Protein AF-A0A358Y2J1-F1 (afdb_monomer_lite)

pLDDT: mean 89.34, std 12.43, range [38.44, 98.19]

Secondary structure (DSSP, 8-state):
---------SHHHHHHHHHHHHHT-SSHHHHHHHHHHH-SSHHHHHHHHHHHHHHHH---HHHHHHHHHHS-HHHHHHHHHHHHHH-

Structure (mmCIF, N/CA/C/O backbone):
data_AF-A0A358Y2J1-F1
#
_entry.id   AF-A0A358Y2J1-F1
#
loop_
_atom_site.group_PDB
_atom_site.id
_atom_site.type_symbol
_atom_site.label_atom_id
_atom_site.label_alt_id
_atom_site.label_comp_id
_atom_site.label_asym_id
_atom_site.label_entity_id
_atom_site.label_seq_id
_atom_site.pdbx_PDB_ins_code
_atom_site.Cartn_x
_atom_site.Cartn_y
_atom_site.Cartn_z
_atom_site.occupancy
_atom_site.B_iso_or_equiv
_atom_site.auth_seq_id
_atom_site.auth_comp_id
_atom_site.auth_asym_id
_atom_site.auth_atom_id
_atom_site.pdbx_PDB_model_num
ATOM 1 N N . MET A 1 1 ? 13.147 -12.132 -18.090 1.00 38.44 1 MET A N 1
ATOM 2 C CA . MET A 1 1 ? 14.195 -11.103 -17.921 1.00 38.44 1 MET A CA 1
ATOM 3 C C . MET A 1 1 ? 13.541 -9.890 -17.278 1.00 38.44 1 MET A C 1
ATOM 5 O O . MET A 1 1 ? 12.797 -9.199 -17.958 1.00 38.44 1 MET A O 1
ATOM 9 N N . VAL A 1 2 ? 13.705 -9.690 -15.967 1.00 46.94 2 VAL A N 1
ATOM 10 C CA . VAL A 1 2 ? 13.243 -8.451 -15.316 1.00 46.94 2 VAL A CA 1
ATOM 11 C C . VAL A 1 2 ? 14.237 -7.370 -15.739 1.00 46.94 2 VAL A C 1
ATOM 13 O O . VAL A 1 2 ? 15.421 -7.474 -15.419 1.00 46.94 2 VAL A O 1
ATOM 16 N N . LYS A 1 3 ? 13.798 -6.427 -16.581 1.00 53.47 3 LYS A N 1
ATOM 17 C CA . LYS A 1 3 ? 14.624 -5.296 -17.029 1.00 53.47 3 LYS A CA 1
ATOM 18 C C . LYS A 1 3 ? 15.134 -4.535 -15.799 1.00 53.47 3 LYS A C 1
ATOM 20 O O . LYS A 1 3 ? 14.403 -4.379 -14.829 1.00 53.47 3 LYS A O 1
ATOM 25 N N . ARG A 1 4 ? 16.384 -4.061 -15.849 1.00 52.12 4 ARG A N 1
ATOM 26 C CA . ARG A 1 4 ? 16.893 -3.079 -14.880 1.00 52.12 4 ARG A CA 1
ATOM 27 C C . ARG A 1 4 ? 16.005 -1.833 -14.939 1.00 52.12 4 ARG A C 1
ATOM 29 O O . ARG A 1 4 ? 15.739 -1.338 -16.033 1.00 52.12 4 ARG A O 1
ATOM 36 N N . ASN A 1 5 ? 15.556 -1.386 -13.768 1.00 56.12 5 ASN A N 1
ATOM 37 C CA . ASN A 1 5 ? 14.534 -0.359 -13.585 1.00 56.12 5 ASN A CA 1
ATOM 38 C C . ASN A 1 5 ? 15.057 1.014 -13.997 1.00 56.12 5 ASN A C 1
ATOM 40 O O . ASN A 1 5 ? 15.723 1.707 -13.232 1.00 56.12 5 ASN A O 1
ATOM 44 N N . HIS A 1 6 ? 14.757 1.385 -15.237 1.00 62.19 6 HIS A N 1
ATOM 45 C CA . HIS A 1 6 ? 14.662 2.786 -15.602 1.00 62.19 6 HIS A CA 1
ATOM 46 C C . HIS A 1 6 ? 13.441 3.349 -14.866 1.00 62.19 6 HIS A C 1
ATOM 48 O O . HIS A 1 6 ? 12.421 2.666 -14.791 1.00 62.19 6 HIS A O 1
ATOM 54 N N . TYR A 1 7 ? 13.547 4.546 -14.290 1.00 67.75 7 TYR A N 1
ATOM 55 C CA . TYR A 1 7 ? 12.382 5.228 -13.729 1.00 67.75 7 TYR A CA 1
ATOM 56 C C . TYR A 1 7 ? 11.361 5.431 -14.857 1.00 67.75 7 TYR A C 1
ATOM 58 O O . TYR A 1 7 ? 11.654 6.131 -15.829 1.00 67.75 7 TYR A O 1
ATOM 66 N N . ASP A 1 8 ? 10.229 4.738 -14.760 1.00 76.69 8 ASP A N 1
ATOM 67 C CA . ASP A 1 8 ? 9.161 4.691 -15.754 1.00 76.69 8 ASP A CA 1
ATOM 68 C C . ASP A 1 8 ? 7.828 4.754 -15.006 1.00 76.69 8 ASP A C 1
ATOM 70 O O . ASP A 1 8 ? 7.488 3.834 -14.267 1.00 76.69 8 ASP A O 1
ATOM 74 N N . ILE A 1 9 ? 7.127 5.875 -15.171 1.00 83.25 9 ILE A N 1
ATOM 75 C CA . ILE A 1 9 ? 5.845 6.186 -14.518 1.00 83.25 9 ILE A CA 1
ATOM 76 C C . ILE A 1 9 ? 4.641 5.744 -15.360 1.00 83.25 9 ILE A C 1
ATOM 78 O O . ILE A 1 9 ? 3.493 6.024 -15.017 1.00 83.25 9 ILE A O 1
ATOM 82 N N . SER A 1 10 ? 4.884 5.125 -16.521 1.00 90.31 10 SER A N 1
ATOM 83 C CA . SER A 1 10 ? 3.806 4.615 -17.362 1.00 90.31 10 SER A CA 1
ATOM 84 C C . SER A 1 10 ? 3.080 3.465 -16.668 1.00 90.31 10 SER A C 1
ATOM 86 O O . SER A 1 10 ? 3.639 2.745 -15.835 1.00 90.31 10 SER A O 1
ATOM 88 N N . CYS A 1 11 ? 1.822 3.246 -17.048 1.00 88.25 11 CYS A N 1
ATOM 89 C CA . CYS A 1 11 ? 1.068 2.096 -16.557 1.00 88.25 11 CYS A CA 1
ATOM 90 C C . CYS A 1 11 ? 1.782 0.779 -16.907 1.00 88.25 11 CYS A C 1
ATOM 92 O O . CYS A 1 11 ? 1.822 -0.141 -16.092 1.00 88.25 11 CYS A O 1
ATOM 94 N N . GLU A 1 12 ? 2.387 0.705 -18.093 1.00 90.50 12 GLU A N 1
ATOM 95 C CA . GLU A 1 12 ? 3.172 -0.424 -18.587 1.00 90.50 12 GLU A CA 1
ATOM 96 C C . GLU A 1 12 ? 4.424 -0.697 -17.739 1.00 90.50 12 GLU A C 1
ATOM 98 O O . GLU A 1 12 ? 4.858 -1.849 -17.646 1.00 90.50 12 GLU A O 1
ATOM 103 N N . GLY A 1 13 ? 4.984 0.339 -17.108 1.00 86.69 13 GLY A N 1
ATOM 104 C CA . GLY A 1 13 ? 6.074 0.238 -16.143 1.00 86.69 13 GLY A CA 1
ATOM 105 C C . GLY A 1 13 ? 5.587 -0.190 -14.757 1.00 86.69 13 GLY A C 1
ATOM 106 O O . GLY A 1 13 ? 6.005 -1.232 -14.245 1.00 86.69 13 GLY A O 1
ATOM 107 N N . SER A 1 14 ? 4.671 0.580 -14.165 1.00 91.69 14 SER A N 1
ATOM 108 C CA . SER A 1 14 ? 4.303 0.456 -12.747 1.00 91.69 14 SER A CA 1
ATOM 109 C C . SER A 1 14 ? 3.357 -0.714 -12.449 1.00 91.69 14 SER A C 1
ATOM 111 O O . SER A 1 14 ? 3.547 -1.418 -11.453 1.00 91.69 14 SER A O 1
ATOM 113 N N . VAL A 1 15 ? 2.363 -0.989 -13.306 1.00 94.50 15 VAL A N 1
ATOM 114 C CA . VAL A 1 15 ? 1.327 -2.004 -13.018 1.00 94.50 15 VAL A CA 1
ATOM 115 C C . VAL A 1 15 ? 1.888 -3.432 -13.024 1.00 94.50 15 VAL A C 1
ATOM 117 O O . VAL A 1 15 ? 1.686 -4.144 -12.035 1.00 94.50 15 VAL A O 1
ATOM 120 N N . PRO A 1 16 ? 2.629 -3.896 -14.057 1.00 95.12 16 PRO A N 1
ATOM 121 C CA . PRO A 1 16 ? 3.177 -5.254 -14.048 1.00 95.12 16 PRO A CA 1
ATOM 122 C C . PRO A 1 16 ? 4.147 -5.481 -12.885 1.00 95.12 16 PRO A C 1
ATOM 124 O O . PRO A 1 16 ? 4.193 -6.566 -12.308 1.00 95.12 16 PRO A O 1
ATOM 127 N N . GLN A 1 17 ? 4.907 -4.449 -12.523 1.00 94.12 17 GLN A N 1
ATOM 128 C CA . GLN A 1 17 ? 5.846 -4.473 -11.410 1.00 94.12 17 GLN A CA 1
ATOM 129 C C . GLN A 1 17 ? 5.137 -4.628 -10.060 1.00 94.12 17 GLN A C 1
ATOM 131 O O . GLN A 1 17 ? 5.472 -5.543 -9.304 1.00 94.12 17 GLN A O 1
ATOM 136 N N . ALA A 1 18 ? 4.106 -3.820 -9.798 1.00 96.56 18 ALA A N 1
ATOM 137 C CA . ALA A 1 18 ? 3.285 -3.933 -8.595 1.00 96.56 18 ALA A CA 1
ATOM 138 C C . ALA A 1 18 ? 2.617 -5.315 -8.477 1.00 96.56 18 ALA A C 1
ATOM 140 O O . ALA A 1 18 ? 2.646 -5.935 -7.410 1.00 96.56 18 ALA A O 1
ATOM 141 N N . LEU A 1 19 ? 2.089 -5.844 -9.589 1.00 97.44 19 LEU A N 1
ATOM 142 C CA . LEU A 1 19 ? 1.504 -7.187 -9.634 1.00 97.44 19 LEU A CA 1
ATOM 143 C C . LEU A 1 19 ? 2.530 -8.274 -9.306 1.00 97.44 19 LEU A C 1
ATOM 145 O O . LEU A 1 19 ? 2.218 -9.194 -8.557 1.00 97.44 19 LEU A O 1
ATOM 149 N N . ILE A 1 20 ? 3.763 -8.175 -9.812 1.00 96.50 20 ILE A N 1
ATOM 150 C CA . ILE A 1 20 ? 4.832 -9.124 -9.469 1.00 96.50 20 ILE A CA 1
ATOM 151 C C . ILE A 1 20 ? 5.171 -9.050 -7.975 1.00 96.50 20 ILE A C 1
ATOM 153 O O . ILE A 1 20 ? 5.384 -10.096 -7.358 1.00 96.50 20 ILE A O 1
ATOM 157 N N . CYS A 1 21 ? 5.224 -7.852 -7.387 1.00 97.19 21 CYS A N 1
ATOM 158 C CA . CYS A 1 21 ? 5.466 -7.679 -5.953 1.00 97.19 21 CYS A CA 1
ATOM 159 C C . CYS A 1 21 ? 4.369 -8.344 -5.112 1.00 97.19 21 CYS A C 1
ATOM 161 O O . CYS A 1 21 ? 4.701 -9.083 -4.185 1.00 97.19 21 CYS A O 1
ATOM 163 N N . PHE A 1 22 ? 3.097 -8.155 -5.478 1.00 98.06 22 PHE A N 1
ATOM 164 C CA . PHE A 1 22 ? 1.965 -8.829 -4.838 1.00 98.06 22 PHE A CA 1
ATOM 165 C C . PHE A 1 22 ? 2.007 -10.353 -5.028 1.00 98.06 22 PHE A C 1
ATOM 167 O O . PHE A 1 22 ? 1.965 -11.094 -4.054 1.00 98.06 22 PHE A O 1
ATOM 174 N N . LEU A 1 23 ? 2.158 -10.846 -6.259 1.00 98.19 23 LEU A N 1
ATOM 175 C CA . LEU A 1 23 ? 2.157 -12.288 -6.546 1.00 98.19 23 LEU A CA 1
ATOM 176 C C . LEU A 1 23 ? 3.310 -13.040 -5.872 1.00 98.19 23 LEU A C 1
ATOM 178 O O . LEU A 1 23 ? 3.242 -14.254 -5.695 1.00 98.19 23 LEU A O 1
ATOM 182 N N . LYS A 1 24 ? 4.391 -12.335 -5.526 1.00 97.56 24 LYS A N 1
ATOM 183 C CA . LYS A 1 24 ? 5.526 -12.897 -4.793 1.00 97.56 24 LYS A CA 1
ATOM 184 C C . LYS A 1 24 ? 5.455 -12.662 -3.290 1.00 97.56 24 LYS A C 1
ATOM 186 O O . LYS A 1 24 ? 6.388 -13.094 -2.612 1.00 97.56 24 LYS A O 1
ATOM 191 N N . SER A 1 25 ? 4.466 -11.942 -2.769 1.00 97.88 25 SER A N 1
ATOM 192 C CA . SER A 1 25 ? 4.383 -11.630 -1.343 1.00 97.88 25 SER A CA 1
ATOM 193 C C . SER A 1 25 ? 3.775 -12.769 -0.523 1.00 97.88 25 SER A C 1
ATOM 195 O O . SER A 1 25 ? 3.181 -13.690 -1.075 1.00 97.88 25 SER A O 1
ATOM 197 N N . SER A 1 26 ? 3.942 -12.707 0.798 1.00 97.38 26 SER A N 1
ATOM 198 C CA . SER A 1 26 ? 3.256 -13.573 1.768 1.00 97.38 26 SER A CA 1
ATOM 199 C C . SER A 1 26 ? 2.412 -12.803 2.789 1.00 97.38 26 SER A C 1
ATOM 201 O O . SER A 1 26 ? 1.801 -13.415 3.660 1.00 97.38 26 SER A O 1
ATOM 203 N N . SER A 1 27 ? 2.412 -11.470 2.727 1.00 96.75 27 SER A N 1
ATOM 204 C CA . SER A 1 27 ? 1.589 -10.582 3.553 1.00 96.75 27 SER A CA 1
ATOM 205 C C . SER A 1 27 ? 1.459 -9.207 2.895 1.00 96.75 27 SER A C 1
ATOM 207 O O . SER A 1 27 ? 2.186 -8.890 1.944 1.00 96.75 27 SER A O 1
ATOM 209 N N . THR A 1 28 ? 0.560 -8.365 3.414 1.00 95.88 28 THR A N 1
ATOM 210 C CA . THR A 1 28 ? 0.416 -6.976 2.954 1.00 95.88 28 THR A CA 1
ATOM 211 C C . THR A 1 28 ? 1.701 -6.174 3.138 1.00 95.88 28 THR A C 1
ATOM 213 O O . THR A 1 28 ? 2.160 -5.512 2.209 1.00 95.88 28 THR A O 1
ATOM 216 N N . GLU A 1 29 ? 2.336 -6.284 4.308 1.00 95.25 29 GLU A N 1
ATOM 217 C CA . GLU A 1 29 ? 3.613 -5.619 4.578 1.00 95.25 29 GLU A CA 1
ATOM 218 C C . GLU A 1 29 ? 4.707 -6.094 3.612 1.00 95.25 29 GLU A C 1
ATOM 220 O O . GLU A 1 29 ? 5.450 -5.281 3.060 1.00 95.25 29 GLU A O 1
ATOM 225 N N . ASP A 1 30 ? 4.796 -7.403 3.371 1.00 96.94 30 ASP A N 1
ATOM 226 C CA . ASP A 1 30 ? 5.793 -7.978 2.472 1.00 96.94 30 ASP A CA 1
ATOM 227 C C . ASP A 1 30 ? 5.580 -7.529 1.013 1.00 96.94 30 ASP A C 1
ATOM 229 O O . ASP A 1 30 ? 6.549 -7.226 0.315 1.00 96.94 30 ASP A O 1
ATOM 233 N N . ALA A 1 31 ? 4.327 -7.380 0.562 1.00 97.06 31 ALA A N 1
ATOM 234 C CA . ALA A 1 31 ? 4.010 -6.820 -0.757 1.00 97.06 31 ALA A CA 1
ATOM 235 C C . ALA A 1 31 ? 4.524 -5.379 -0.905 1.00 97.06 31 ALA A C 1
ATOM 237 O O . ALA A 1 31 ? 5.217 -5.061 -1.877 1.00 97.06 31 ALA A O 1
ATOM 238 N N . VAL A 1 32 ? 4.241 -4.528 0.088 1.00 95.69 32 VAL A N 1
ATOM 239 C CA . VAL A 1 32 ? 4.691 -3.128 0.115 1.00 95.69 32 VAL A CA 1
ATOM 240 C C . VAL A 1 32 ? 6.219 -3.050 0.177 1.00 95.69 32 VAL A C 1
ATOM 242 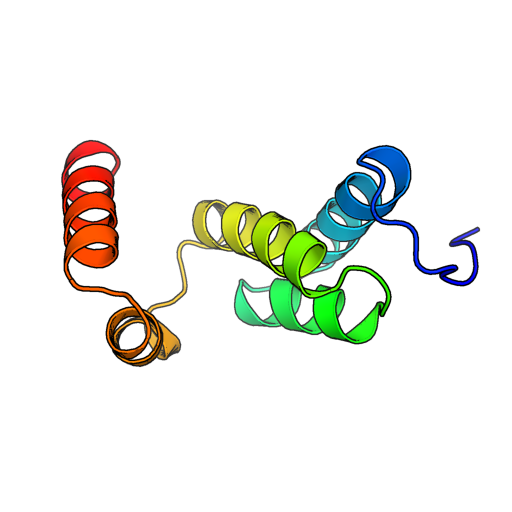O O . VAL A 1 32 ? 6.832 -2.317 -0.598 1.00 95.69 32 VAL A O 1
ATOM 245 N N . ARG A 1 33 ? 6.872 -3.854 1.027 1.00 95.75 33 ARG A N 1
ATOM 246 C CA . ARG A 1 33 ? 8.342 -3.906 1.114 1.00 95.75 33 ARG A CA 1
ATOM 247 C C . ARG A 1 33 ? 8.984 -4.328 -0.203 1.00 95.75 33 ARG A C 1
ATOM 249 O O . ARG A 1 33 ? 9.990 -3.744 -0.598 1.00 95.75 33 ARG A O 1
ATOM 256 N N . LYS A 1 34 ? 8.408 -5.308 -0.902 1.00 96.38 34 LYS A N 1
ATOM 257 C CA . LYS A 1 34 ? 8.890 -5.740 -2.221 1.00 96.38 34 LYS A CA 1
ATOM 258 C C . LYS A 1 34 ? 8.771 -4.637 -3.268 1.00 96.38 34 LYS A C 1
ATOM 260 O O . LYS A 1 34 ? 9.691 -4.508 -4.070 1.00 96.38 34 LYS A O 1
ATOM 265 N N . ALA A 1 35 ? 7.694 -3.849 -3.252 1.00 95.44 35 ALA A N 1
ATOM 266 C CA . ALA A 1 35 ? 7.552 -2.690 -4.136 1.00 95.44 35 ALA A CA 1
ATOM 267 C C . ALA A 1 35 ? 8.622 -1.622 -3.844 1.00 95.44 35 ALA A C 1
ATOM 269 O O . ALA A 1 35 ? 9.307 -1.174 -4.757 1.00 95.44 35 ALA A O 1
ATOM 270 N N . LEU A 1 36 ? 8.869 -1.306 -2.567 1.00 93.88 36 LEU A N 1
ATOM 271 C CA . LEU A 1 36 ? 9.928 -0.366 -2.171 1.00 93.88 36 LEU A CA 1
ATOM 272 C C . LEU A 1 36 ? 11.330 -0.835 -2.600 1.00 93.88 36 LEU A C 1
ATOM 274 O O . LEU A 1 36 ? 12.141 -0.031 -3.051 1.00 93.88 36 LEU A O 1
ATOM 278 N N . LEU A 1 37 ? 11.617 -2.138 -2.493 1.00 92.62 37 LEU A N 1
ATOM 279 C CA . LEU A 1 37 ? 12.902 -2.722 -2.903 1.00 92.62 37 LEU A CA 1
ATOM 280 C C . LEU A 1 37 ? 13.097 -2.767 -4.421 1.00 92.62 37 LEU A C 1
ATOM 282 O O . LEU A 1 37 ? 14.233 -2.878 -4.890 1.00 92.62 37 LEU A O 1
ATOM 286 N N . LEU A 1 38 ? 12.010 -2.712 -5.193 1.00 86.50 38 LEU A N 1
ATOM 287 C CA . LEU A 1 38 ? 12.086 -2.743 -6.645 1.00 86.50 38 LEU A CA 1
ATOM 288 C C . LEU A 1 38 ? 12.726 -1.455 -7.190 1.00 86.50 38 LEU A C 1
ATOM 290 O O . LEU A 1 38 ? 13.456 -1.531 -8.174 1.00 86.50 38 LEU A O 1
ATOM 294 N N . ASN A 1 39 ? 12.597 -0.316 -6.501 1.00 77.88 39 ASN A N 1
ATOM 295 C CA . ASN A 1 39 ? 12.940 1.022 -7.006 1.00 77.88 39 ASN A CA 1
ATOM 296 C C . ASN A 1 39 ? 12.089 1.433 -8.230 1.00 77.88 39 ASN A C 1
ATOM 298 O O . ASN A 1 39 ? 11.413 0.613 -8.849 1.00 77.88 39 ASN A O 1
ATOM 302 N N . GLY A 1 40 ? 12.154 2.712 -8.611 1.00 83.12 40 GLY A N 1
ATOM 303 C CA . GLY A 1 40 ? 11.330 3.285 -9.681 1.00 83.12 40 GLY A CA 1
ATOM 304 C C . GLY A 1 40 ? 10.245 4.195 -9.109 1.00 83.12 40 GLY A C 1
ATOM 305 O O . GLY A 1 40 ? 10.526 4.987 -8.212 1.00 83.12 40 GLY A O 1
ATOM 306 N N . ASP A 1 41 ? 9.028 4.070 -9.627 1.00 89.50 41 ASP A N 1
ATOM 307 C CA . ASP A 1 41 ? 7.817 4.770 -9.181 1.00 89.50 41 ASP A CA 1
ATOM 308 C C . ASP A 1 41 ? 7.216 4.064 -7.950 1.00 89.50 41 ASP A C 1
ATOM 310 O O . ASP A 1 41 ? 6.153 3.441 -7.984 1.00 89.50 41 ASP A O 1
ATOM 314 N N . THR A 1 42 ? 8.006 4.024 -6.874 1.00 91.62 42 THR A N 1
ATOM 315 C CA . THR A 1 42 ? 7.757 3.134 -5.732 1.00 91.62 42 THR A CA 1
ATOM 316 C C . THR A 1 42 ? 6.498 3.484 -4.955 1.00 91.62 42 THR A C 1
ATOM 318 O O . THR A 1 42 ? 5.883 2.586 -4.390 1.00 91.62 42 THR A O 1
ATOM 321 N N . ASP A 1 43 ? 6.110 4.758 -4.905 1.00 93.62 43 ASP A N 1
ATOM 322 C CA . ASP A 1 43 ? 4.870 5.207 -4.274 1.00 93.62 43 ASP A CA 1
ATOM 323 C C . ASP A 1 43 ? 3.648 4.685 -5.035 1.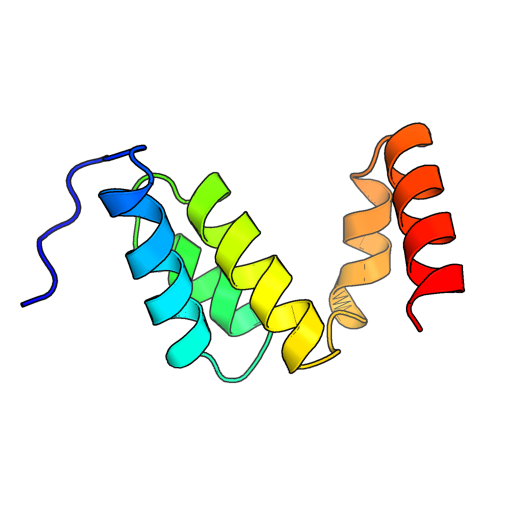00 93.62 43 ASP A C 1
ATOM 325 O O . ASP A 1 43 ? 2.775 4.064 -4.424 1.00 93.62 43 ASP A O 1
ATOM 329 N N . THR A 1 44 ? 3.637 4.801 -6.366 1.00 94.25 44 THR A N 1
ATOM 330 C CA . THR A 1 44 ? 2.571 4.234 -7.205 1.00 94.25 44 THR A CA 1
ATOM 331 C C . THR A 1 44 ? 2.551 2.707 -7.138 1.00 94.25 44 THR A C 1
ATOM 333 O O . THR A 1 44 ? 1.501 2.095 -6.928 1.00 94.25 44 THR A O 1
ATOM 336 N N . GLN A 1 45 ? 3.713 2.060 -7.264 1.00 95.81 45 GLN A N 1
ATOM 337 C CA . GLN A 1 45 ? 3.822 0.600 -7.195 1.00 95.81 45 GLN A CA 1
ATOM 338 C C . GLN A 1 45 ? 3.368 0.054 -5.836 1.00 95.81 45 GLN A C 1
ATOM 340 O O . GLN A 1 45 ? 2.660 -0.953 -5.787 1.00 95.81 45 GLN A O 1
ATOM 345 N N . ALA A 1 46 ? 3.763 0.704 -4.737 1.00 96.06 46 ALA A N 1
ATOM 346 C CA . ALA A 1 46 ? 3.376 0.307 -3.388 1.00 96.06 46 ALA A CA 1
ATOM 347 C C . ALA A 1 46 ? 1.887 0.547 -3.128 1.00 96.06 46 ALA A C 1
ATOM 349 O O . ALA A 1 46 ? 1.263 -0.297 -2.491 1.00 96.06 46 ALA A O 1
ATOM 350 N N . ALA A 1 47 ? 1.305 1.633 -3.648 1.00 96.31 47 ALA A N 1
ATOM 351 C CA . ALA A 1 47 ? -0.133 1.876 -3.555 1.00 96.31 47 ALA A CA 1
ATOM 352 C C . ALA A 1 47 ? -0.939 0.766 -4.254 1.00 96.31 47 ALA A C 1
ATOM 354 O O . ALA A 1 47 ? -1.880 0.225 -3.673 1.00 96.31 47 ALA A O 1
ATOM 355 N N . ILE A 1 48 ? -0.527 0.360 -5.461 1.00 97.44 48 ILE A N 1
ATOM 356 C CA . ILE A 1 48 ? -1.184 -0.723 -6.211 1.00 97.44 48 ILE A CA 1
ATOM 357 C C . ILE A 1 48 ? -0.973 -2.076 -5.517 1.00 97.44 48 ILE A C 1
ATOM 359 O O . ILE A 1 48 ? -1.939 -2.786 -5.239 1.00 97.44 48 ILE A O 1
ATOM 363 N N . ALA A 1 49 ? 0.278 -2.447 -5.224 1.00 97.56 49 ALA A N 1
ATOM 364 C CA . ALA A 1 49 ? 0.593 -3.736 -4.607 1.00 97.56 49 ALA A CA 1
ATOM 365 C C . ALA A 1 49 ? -0.036 -3.862 -3.213 1.00 97.56 49 ALA A C 1
ATOM 367 O O . ALA A 1 49 ? -0.568 -4.919 -2.878 1.00 97.56 49 ALA A O 1
ATOM 368 N N . GLY A 1 50 ? -0.002 -2.784 -2.426 1.00 96.19 50 GLY A N 1
ATOM 369 C CA . GLY A 1 50 ? -0.592 -2.696 -1.096 1.00 96.19 50 GLY A CA 1
ATOM 370 C C . GLY A 1 50 ? -2.109 -2.825 -1.122 1.00 96.19 50 GLY A C 1
ATOM 371 O O . GLY A 1 50 ? -2.632 -3.656 -0.391 1.00 96.19 50 GLY A O 1
ATOM 372 N N . GLY A 1 51 ? -2.806 -2.100 -2.005 1.00 95.06 51 GLY A N 1
ATOM 373 C CA . GLY A 1 51 ? -4.268 -2.188 -2.111 1.00 95.06 51 GLY A CA 1
ATOM 374 C C . GLY A 1 51 ? -4.759 -3.580 -2.525 1.00 95.06 51 GLY A C 1
ATOM 375 O O . GLY A 1 51 ? -5.718 -4.101 -1.958 1.00 95.06 51 GLY A O 1
ATOM 376 N N . ILE A 1 52 ? -4.062 -4.237 -3.461 1.00 97.19 52 ILE A N 1
ATOM 377 C CA . ILE A 1 52 ? -4.376 -5.626 -3.838 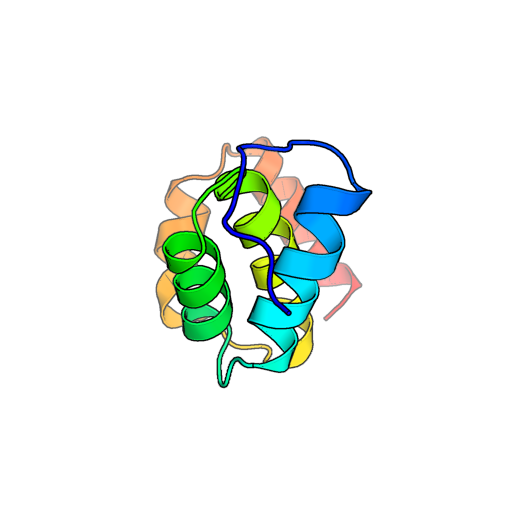1.00 97.19 52 ILE A CA 1
ATOM 378 C C . ILE A 1 52 ? -4.092 -6.576 -2.666 1.00 97.19 52 ILE A C 1
ATOM 380 O O . ILE A 1 52 ? -4.904 -7.451 -2.359 1.00 97.19 52 ILE A O 1
ATOM 384 N N . ALA A 1 53 ? -2.943 -6.411 -2.005 1.00 97.00 53 ALA A N 1
ATOM 385 C CA . ALA A 1 53 ? -2.533 -7.273 -0.907 1.00 97.00 53 ALA A CA 1
ATOM 386 C C . ALA A 1 53 ? -3.446 -7.132 0.319 1.00 97.00 53 ALA A C 1
ATOM 388 O O . ALA A 1 53 ? -3.803 -8.146 0.908 1.00 97.00 53 ALA A O 1
ATOM 389 N N . GLU A 1 54 ? -3.874 -5.918 0.661 1.00 94.25 54 GLU A N 1
ATOM 390 C CA . GLU A 1 54 ? -4.834 -5.657 1.735 1.00 94.25 54 GLU A CA 1
ATOM 391 C C . GLU A 1 54 ? -6.151 -6.394 1.486 1.00 94.25 54 GLU A C 1
ATOM 393 O O . GLU A 1 54 ? -6.614 -7.134 2.353 1.00 94.25 54 GLU A O 1
ATOM 398 N N . ALA A 1 55 ? -6.713 -6.273 0.279 1.00 93.06 55 ALA A N 1
ATOM 399 C CA . ALA A 1 55 ? -7.954 -6.953 -0.080 1.00 93.06 55 ALA A CA 1
ATOM 400 C C . ALA A 1 55 ? -7.823 -8.490 -0.049 1.00 93.06 55 ALA A C 1
ATOM 402 O O . ALA A 1 55 ? -8.773 -9.192 0.307 1.00 93.06 55 ALA A O 1
ATOM 403 N N . TYR A 1 56 ? -6.649 -9.018 -0.415 1.00 96.00 56 TYR A N 1
ATOM 404 C CA . TYR A 1 56 ? -6.384 -10.456 -0.465 1.00 96.00 56 TYR A CA 1
ATOM 405 C C . TYR A 1 56 ? -6.081 -11.064 0.913 1.00 96.00 56 TYR A C 1
ATOM 407 O O . TYR A 1 56 ? -6.721 -12.036 1.312 1.00 96.00 56 TYR A O 1
ATOM 415 N N . TYR A 1 57 ? -5.110 -10.506 1.642 1.00 95.31 57 TYR A N 1
ATOM 416 C CA . TYR A 1 57 ? -4.663 -11.026 2.938 1.00 95.31 57 TYR A CA 1
ATOM 417 C C . TYR A 1 57 ? -5.565 -10.597 4.094 1.00 95.31 57 TYR A C 1
ATOM 419 O O . TYR A 1 57 ? -5.565 -11.264 5.127 1.00 95.31 57 TYR A O 1
ATOM 427 N N . LYS A 1 58 ? -6.327 -9.505 3.932 1.00 90.88 58 LYS A N 1
ATOM 428 C CA . LYS A 1 58 ? -7.205 -8.922 4.961 1.00 90.88 58 LYS A CA 1
ATOM 429 C C . LYS A 1 58 ? -6.479 -8.639 6.278 1.00 90.88 58 LYS A C 1
ATOM 431 O O . LYS A 1 58 ? -7.075 -8.702 7.351 1.00 90.88 58 LYS A O 1
ATOM 436 N N . ASP A 1 59 ? -5.186 -8.335 6.188 1.00 84.19 59 ASP A N 1
ATOM 437 C CA . ASP A 1 59 ? -4.333 -8.073 7.339 1.00 84.19 59 ASP A CA 1
ATOM 438 C C . ASP A 1 59 ? -3.544 -6.776 7.158 1.00 84.19 59 ASP A C 1
ATOM 440 O O . ASP A 1 59 ? -2.638 -6.663 6.326 1.00 84.19 59 ASP A O 1
ATOM 444 N N . LEU A 1 60 ? -3.939 -5.788 7.955 1.00 84.75 60 LEU A N 1
ATOM 445 C CA . LEU A 1 60 ? -3.284 -4.488 8.095 1.00 84.75 60 LEU A CA 1
ATOM 446 C C . LEU A 1 60 ? -3.456 -3.916 9.512 1.00 84.75 60 LEU A C 1
ATOM 448 O O . LEU A 1 60 ? -3.138 -2.755 9.787 1.00 84.75 60 LEU A O 1
ATOM 452 N N . SER A 1 61 ? -3.946 -4.751 10.432 1.00 84.75 61 SER A N 1
ATOM 453 C CA . SER A 1 61 ? -4.356 -4.358 11.782 1.00 84.75 61 SER A CA 1
ATOM 454 C C . SER A 1 61 ? -3.213 -3.708 12.566 1.00 84.75 61 SER A C 1
ATOM 456 O O . SER A 1 61 ? -3.412 -2.689 13.225 1.00 84.75 61 SER A O 1
ATOM 458 N N . THR A 1 62 ? -1.992 -4.228 12.407 1.00 90.06 62 THR A N 1
ATOM 459 C CA . THR A 1 62 ? -0.774 -3.727 13.058 1.00 90.06 62 THR A CA 1
ATOM 460 C C . THR 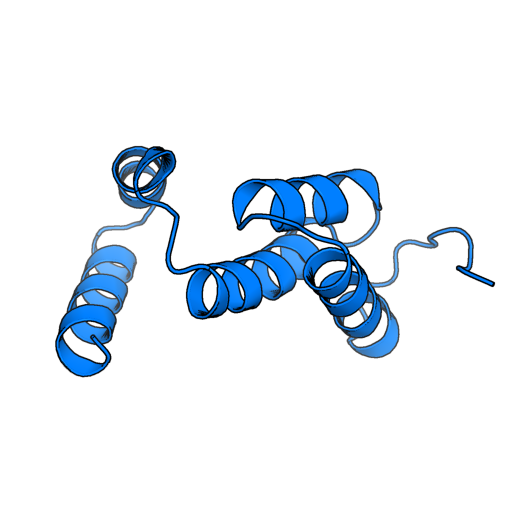A 1 62 ? -0.457 -2.271 12.711 1.00 90.06 62 THR A C 1
ATOM 462 O O . THR A 1 62 ? 0.058 -1.539 13.557 1.00 90.06 62 THR A O 1
ATOM 465 N N . TYR A 1 63 ? -0.766 -1.826 11.489 1.00 89.25 63 TYR A N 1
ATOM 466 C CA . TYR A 1 63 ? -0.410 -0.486 11.007 1.00 89.25 63 TYR A CA 1
ATOM 467 C C . TYR A 1 63 ? -1.594 0.476 10.950 1.00 89.25 63 TYR A C 1
ATOM 469 O O . TYR A 1 63 ? -1.381 1.679 10.790 1.00 89.25 63 TYR A O 1
ATOM 477 N N . ARG A 1 64 ? -2.824 -0.019 11.123 1.00 89.19 64 ARG A N 1
ATOM 478 C CA . ARG A 1 64 ? -4.060 0.742 10.914 1.00 89.19 64 ARG A CA 1
ATOM 479 C C . ARG A 1 64 ? -4.095 2.065 11.675 1.00 89.19 64 ARG A C 1
ATOM 481 O O . ARG A 1 64 ? -4.278 3.107 11.057 1.00 89.19 64 ARG A O 1
ATOM 488 N N . SER A 1 65 ? -3.840 2.057 12.985 1.00 92.56 65 SER A N 1
ATOM 489 C CA . SER A 1 65 ? -3.853 3.290 13.791 1.00 92.56 65 SER A CA 1
ATOM 490 C C . SER A 1 65 ? -2.841 4.324 13.294 1.00 92.56 65 SER A C 1
ATOM 492 O O . SER A 1 65 ? -3.105 5.524 13.317 1.00 92.56 65 SER A O 1
ATOM 494 N N . LYS A 1 66 ? -1.683 3.863 12.806 1.00 94.38 66 LYS A N 1
ATOM 495 C CA . LYS A 1 66 ? -0.642 4.737 12.263 1.00 94.38 66 LYS A CA 1
ATOM 496 C C . LYS A 1 66 ? -1.022 5.275 10.883 1.00 94.38 66 LYS A C 1
ATOM 498 O O . LYS A 1 66 ? -0.827 6.458 10.637 1.00 94.38 66 LYS A O 1
ATOM 503 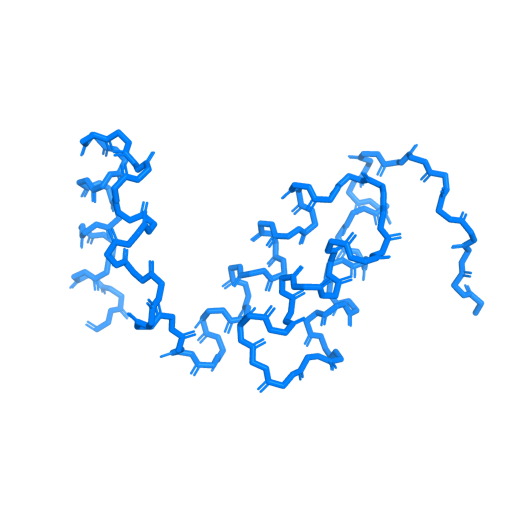N N . ILE A 1 67 ? -1.621 4.453 10.023 1.00 91.38 67 ILE A N 1
ATOM 504 C CA . ILE A 1 67 ? -2.143 4.878 8.715 1.00 91.38 67 ILE A CA 1
ATOM 505 C C . ILE A 1 67 ? -3.233 5.932 8.889 1.00 91.38 67 ILE A C 1
ATOM 507 O O . ILE A 1 67 ? -3.140 6.994 8.284 1.00 91.38 67 ILE A O 1
ATOM 511 N N . ILE A 1 68 ? -4.200 5.691 9.780 1.00 93.56 68 ILE A N 1
ATOM 512 C CA . ILE A 1 68 ? -5.267 6.652 10.090 1.00 93.56 68 ILE A CA 1
ATOM 513 C C . ILE A 1 68 ? -4.675 7.982 10.572 1.00 93.56 68 ILE A C 1
ATOM 515 O O . ILE A 1 68 ? -5.140 9.034 10.150 1.00 93.56 68 ILE A O 1
ATOM 519 N N . SER A 1 69 ? -3.602 7.956 11.374 1.00 96.12 69 SER A N 1
ATOM 520 C CA . SER A 1 69 ? -2.938 9.188 11.828 1.00 96.12 69 SER A CA 1
ATOM 521 C C . SER A 1 69 ? -2.291 10.017 10.707 1.00 96.12 69 SER A C 1
ATOM 523 O O . SER A 1 69 ? -2.005 11.193 10.919 1.00 96.12 69 SER A O 1
ATOM 525 N N . TYR A 1 70 ? -2.064 9.427 9.527 1.00 94.94 70 TYR A N 1
ATOM 526 C CA . TYR A 1 70 ? -1.556 10.131 8.346 1.00 94.94 70 TYR A CA 1
ATOM 527 C C . TYR A 1 70 ? -2.661 10.661 7.425 1.00 94.94 70 TYR A C 1
ATOM 529 O O . TYR A 1 70 ? -2.374 11.490 6.562 1.00 94.94 70 TYR A O 1
ATOM 537 N N . LEU A 1 71 ? -3.905 10.198 7.574 1.00 95.38 71 LEU A N 1
ATOM 538 C CA . LEU A 1 71 ? -5.007 10.603 6.708 1.00 95.38 71 LEU A CA 1
ATOM 539 C C . LEU A 1 71 ? -5.600 11.938 7.159 1.00 95.38 71 LEU A C 1
ATOM 541 O O . LEU A 1 71 ? -5.872 12.158 8.339 1.00 95.38 71 LEU A O 1
ATOM 545 N N . HIS A 1 72 ? -5.868 12.818 6.195 1.00 97.12 72 HIS A N 1
ATOM 546 C CA . HIS A 1 72 ? -6.697 13.991 6.454 1.00 97.12 72 HIS A CA 1
ATOM 547 C C . HIS A 1 72 ? -8.108 13.536 6.884 1.00 97.12 72 HIS A C 1
ATOM 549 O O . HIS A 1 72 ? -8.593 12.537 6.341 1.00 97.12 72 HIS A O 1
ATOM 555 N N . PRO A 1 73 ? -8.805 14.253 7.791 1.00 96.19 73 PRO A N 1
ATOM 556 C CA . PRO A 1 73 ? -10.126 13.846 8.279 1.00 96.19 73 PRO A CA 1
ATOM 557 C C . PRO A 1 73 ? -11.137 13.493 7.178 1.00 96.19 73 PRO A C 1
ATOM 559 O O . PRO A 1 73 ? -11.884 12.530 7.312 1.00 96.19 73 PRO A O 1
ATOM 562 N N . GLU A 1 74 ? -11.121 14.217 6.057 1.00 97.25 74 GLU A N 1
ATOM 563 C CA . GLU A 1 74 ? -11.995 13.934 4.908 1.00 97.25 74 GLU A CA 1
ATOM 564 C C . GLU A 1 74 ? -11.674 12.596 4.222 1.00 97.25 74 GLU A C 1
ATOM 566 O O . GLU A 1 74 ? -12.584 11.871 3.829 1.00 97.25 74 GLU A O 1
ATOM 571 N N . MET A 1 75 ? -10.392 12.232 4.110 1.00 96.25 75 MET A N 1
ATOM 572 C CA . MET A 1 75 ? -9.977 10.945 3.540 1.00 96.25 75 MET A CA 1
ATOM 573 C C . MET A 1 75 ? -10.340 9.792 4.473 1.00 96.25 75 MET A C 1
ATOM 575 O O . MET A 1 75 ? -10.809 8.756 4.010 1.00 96.25 75 MET A O 1
ATOM 579 N N . PHE A 1 76 ? -10.155 9.986 5.783 1.00 95.19 76 PHE A N 1
ATOM 580 C CA . PHE A 1 76 ? -10.562 9.006 6.786 1.00 95.19 76 PHE A CA 1
ATOM 581 C C . PHE A 1 76 ? -12.075 8.759 6.742 1.00 95.19 76 PHE A C 1
ATOM 583 O O . PHE A 1 76 ? -12.500 7.611 6.721 1.00 95.19 76 PHE A O 1
ATOM 590 N N . PHE A 1 77 ? -12.877 9.819 6.621 1.00 95.62 77 PH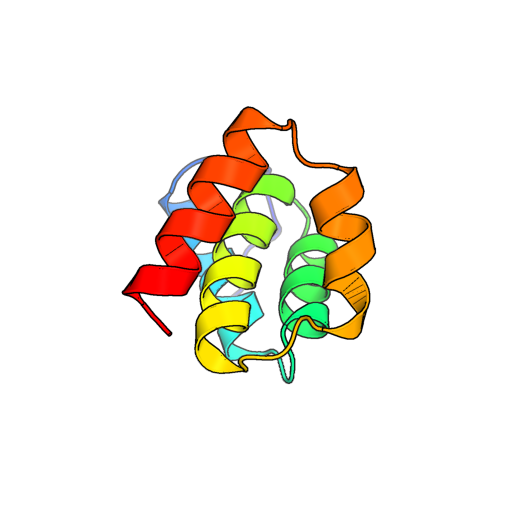E A N 1
ATOM 591 C CA . PHE A 1 77 ? -14.328 9.704 6.484 1.00 95.62 77 PHE A CA 1
ATOM 592 C C . PHE A 1 77 ? -14.757 8.912 5.238 1.00 95.62 77 PHE A C 1
ATOM 594 O O . PHE A 1 77 ? -15.698 8.122 5.293 1.00 95.62 77 PHE A O 1
ATOM 601 N N . VAL A 1 78 ? -14.075 9.109 4.104 1.00 95.56 78 VAL A N 1
ATOM 602 C CA . VAL A 1 78 ? -14.334 8.324 2.884 1.00 95.56 78 VAL A CA 1
ATOM 603 C C . VAL A 1 78 ? -13.954 6.855 3.084 1.00 95.56 78 VAL A C 1
ATOM 605 O O . VAL A 1 78 ? -14.716 5.980 2.675 1.00 95.56 78 VAL A O 1
ATOM 608 N N . LEU A 1 79 ? -12.814 6.585 3.727 1.00 92.44 79 LEU A N 1
ATOM 609 C CA . LEU A 1 79 ? -12.360 5.227 4.031 1.00 92.44 79 LEU A CA 1
ATOM 610 C C . LEU A 1 79 ? -13.344 4.493 4.953 1.00 92.44 79 LEU A C 1
ATOM 612 O O . LEU A 1 79 ? -13.746 3.378 4.639 1.00 92.44 79 LEU A O 1
ATOM 616 N N . GLU A 1 80 ? -13.772 5.133 6.042 1.00 93.06 80 GLU A N 1
ATOM 617 C CA . GLU A 1 80 ? -14.709 4.559 7.016 1.00 93.06 80 GLU A CA 1
ATOM 618 C C . GLU A 1 80 ? -16.035 4.170 6.346 1.00 93.06 80 GLU A C 1
ATOM 620 O O . GLU A 1 80 ? -16.476 3.027 6.446 1.00 93.06 80 GLU A O 1
ATOM 625 N N . LYS A 1 81 ? -16.612 5.076 5.545 1.00 95.19 81 LYS A N 1
ATOM 626 C CA . LYS A 1 81 ? -17.834 4.791 4.776 1.00 95.19 81 LYS A CA 1
ATOM 627 C C . LYS A 1 81 ? -17.680 3.647 3.777 1.00 95.19 81 LYS A C 1
ATOM 629 O O . LYS A 1 81 ? -18.629 2.897 3.542 1.00 95.19 81 LYS A O 1
ATOM 634 N N . PHE A 1 82 ? -16.520 3.552 3.131 1.00 91.75 82 PHE A N 1
ATOM 635 C CA . PHE A 1 82 ? -16.240 2.471 2.192 1.00 91.75 82 PHE A CA 1
ATOM 636 C C . PHE A 1 82 ? -16.209 1.119 2.914 1.00 91.75 82 PHE A C 1
ATOM 638 O O . PHE A 1 82 ? -16.855 0.171 2.470 1.00 91.75 82 PHE A O 1
ATOM 645 N N . GLU A 1 83 ? -15.517 1.045 4.049 1.00 87.69 83 GLU A N 1
ATOM 646 C CA . GLU A 1 83 ? -15.390 -0.182 4.836 1.00 87.69 83 GLU A CA 1
ATOM 647 C C . GLU A 1 83 ? -16.727 -0.650 5.427 1.00 87.69 83 GLU A C 1
ATOM 649 O O . GLU A 1 83 ? -17.002 -1.844 5.378 1.00 87.69 83 GLU A O 1
ATOM 654 N N . GLU A 1 84 ? -17.600 0.259 5.877 1.00 90.81 84 GLU A N 1
ATOM 655 C CA . GLU A 1 84 ? -18.965 -0.076 6.334 1.00 90.81 84 GLU A CA 1
ATOM 656 C C . GLU A 1 84 ? -19.848 -0.712 5.244 1.00 90.81 84 GLU A C 1
ATOM 658 O O . GLU A 1 84 ? -20.836 -1.377 5.552 1.00 90.81 84 GLU A O 1
ATOM 663 N N . THR A 1 85 ? -19.532 -0.476 3.966 1.00 86.25 85 THR A N 1
ATOM 664 C CA . THR A 1 85 ? -20.340 -0.948 2.827 1.00 86.25 85 THR A CA 1
ATOM 665 C C . THR A 1 85 ? -19.814 -2.258 2.234 1.00 86.25 85 THR A C 1
ATOM 667 O O . THR A 1 85 ? -20.577 -3.019 1.638 1.00 86.25 85 THR A O 1
ATOM 670 N N . VAL A 1 86 ? -18.504 -2.494 2.326 1.00 73.06 86 VAL A N 1
ATOM 671 C CA . VAL A 1 86 ? -17.802 -3.567 1.598 1.00 73.06 86 VAL A CA 1
ATOM 672 C C . VAL A 1 86 ? -17.416 -4.744 2.503 1.00 73.06 86 VAL A C 1
ATOM 674 O O . VAL A 1 86 ? -17.153 -5.833 1.984 1.00 73.06 86 VAL A O 1
ATOM 677 N N . ILE A 1 87 ? -17.401 -4.554 3.828 1.00 57.50 87 ILE A N 1
ATOM 678 C CA . ILE A 1 87 ? -17.059 -5.581 4.829 1.00 57.50 87 ILE A CA 1
ATOM 679 C C . ILE A 1 87 ? -18.311 -6.108 5.532 1.00 57.50 87 ILE A C 1
ATOM 681 O O . ILE A 1 87 ? -19.167 -5.290 5.928 1.00 57.50 87 ILE A O 1
#

Foldseek 3Di:
DPDQDDQDPDCVRQVVQLVVLLVPAPALVSSLVSLVVSDHPSVSSSVSNNVVRCVVRVDDVVCVVVVCVPDDPVRNVVVVVVVVVPD

Radius of gyration: 14.09 Å; chains: 1; bounding box: 37×28×32 Å

Sequence (87 aa):
MVKRNHYDISCEGSVPQALICFLKSSSTEDAVRKALLLNGDTDTQAAIAGGIAEAYYKDLSTYRSKIISYLHPEMFFVLEKFEETVI